Protein AF-A0A7J6PXJ0-F1 (afdb_monomer_lite)

Radius of gyration: 18.97 Å; chains: 1; bounding box: 41×48×50 Å

Organism: Perkinsus olseni (NCBI:txid32597)

Secondary structure (DSSP, 8-state):
----HHHHHHHTT-SPPBPPPSSSS---SS---HHHHHHHHHHHHSS-------TTS-HHHHHHHHHHHHHHTT--BPPPTT---TTTT------SSHHHHHHHHHHHHHTT----B-S----SS---GGGBHHHHHHH-HHHHHHHHHHHTT-GGGHHHHHHHHHHHTT-

Sequence (171 aa):
FRFDESMRDALLRSAPPFEPPTEDLPDLGMPLSDSQRNVINGSWNVPLTLIQGPPGTGKTYTAVAIVKHWVRNKIRPLKQKGLLQKNEGRVLVVADSNAAADNIRGHLEKNGVECYRVGRMVDSHAPDLSETVEHYLRGHPLVKEYKKAVELGQLRRLPGLRVQMDKIAVN

Foldseek 3Di:
DDCDPQNVCLVVQNAAAKDQFPDQQDPLVADDDPVLSCQLNVVRGGSDDDDDDDPPPCPLVSVLSNLSSQLVRQIDGDDDPDDDDLATSDDDDDDPDLVSVVVSVVSNVVSPHQDEDEDDHPDPPDPDPCRHPVNVLVPDPLSVVLVVCVVVVVVVCNVVSVVVVVVVSSD

Structure (mmCIF, N/CA/C/O backbone):
data_AF-A0A7J6PXJ0-F1
#
_entry.id   AF-A0A7J6PXJ0-F1
#
loop_
_atom_site.group_PDB
_atom_site.id
_atom_site.type_symbol
_atom_site.label_atom_id
_atom_site.label_alt_id
_atom_site.label_comp_id
_atom_site.label_asym_id
_atom_site.label_entity_id
_atom_site.label_seq_id
_atom_site.pdbx_PDB_ins_code
_atom_site.Cartn_x
_atom_site.Cartn_y
_atom_site.Cartn_z
_atom_site.occupancy
_atom_site.B_iso_or_equiv
_atom_site.auth_seq_id
_atom_site.auth_comp_id
_atom_site.auth_asym_id
_atom_site.auth_atom_id
_atom_site.pdbx_PDB_model_num
ATOM 1 N N . PHE A 1 1 ? 4.657 -1.685 18.940 1.00 51.94 1 PHE A N 1
ATOM 2 C CA . PHE A 1 1 ? 4.554 -2.735 17.911 1.00 51.94 1 PHE A CA 1
ATOM 3 C C . PHE A 1 1 ? 5.176 -4.003 18.464 1.00 51.94 1 PHE A C 1
ATOM 5 O O . PHE A 1 1 ? 6.288 -3.928 18.969 1.00 51.94 1 PHE A O 1
ATOM 12 N N . ARG A 1 2 ? 4.443 -5.122 18.470 1.00 78.56 2 ARG A N 1
ATOM 13 C CA . ARG A 1 2 ? 4.957 -6.431 18.893 1.00 78.56 2 ARG A CA 1
ATOM 14 C C . ARG A 1 2 ? 5.200 -7.242 17.627 1.00 78.56 2 ARG A C 1
ATOM 16 O O . ARG A 1 2 ? 4.324 -7.268 16.774 1.00 78.56 2 ARG A O 1
ATOM 23 N N . PHE A 1 3 ? 6.378 -7.841 17.507 1.00 83.50 3 PHE A N 1
ATOM 24 C CA . PHE A 1 3 ? 6.660 -8.784 16.433 1.00 83.50 3 PHE A CA 1
ATOM 25 C C . PHE A 1 3 ? 5.797 -10.033 16.652 1.00 83.50 3 PHE A C 1
ATOM 27 O O . PHE A 1 3 ? 5.892 -10.656 17.713 1.00 83.50 3 PHE A O 1
ATOM 34 N N . ASP A 1 4 ? 4.906 -10.331 15.710 1.00 86.75 4 ASP A N 1
ATOM 35 C CA . ASP A 1 4 ? 3.935 -11.421 15.814 1.00 86.75 4 ASP A CA 1
ATOM 36 C C . ASP A 1 4 ? 4.259 -12.582 14.861 1.00 86.75 4 ASP A C 1
ATOM 38 O O . ASP A 1 4 ? 5.235 -12.559 14.107 1.00 86.75 4 ASP A O 1
ATOM 42 N N . GLU A 1 5 ? 3.451 -13.637 14.937 1.00 84.38 5 GLU A N 1
ATOM 43 C CA . GLU A 1 5 ? 3.635 -14.842 14.127 1.00 84.38 5 GLU A CA 1
ATOM 44 C C . GLU A 1 5 ? 3.462 -14.579 12.633 1.00 84.38 5 GLU A C 1
ATOM 46 O O . GLU A 1 5 ? 4.210 -15.132 11.837 1.00 84.38 5 GLU A O 1
ATOM 51 N N . SER A 1 6 ? 2.563 -13.669 12.249 1.00 81.12 6 SER A N 1
ATOM 52 C CA . SER A 1 6 ? 2.359 -13.325 10.839 1.00 81.12 6 SER A CA 1
ATOM 53 C C . SER A 1 6 ? 3.600 -12.641 10.265 1.00 81.12 6 SER A C 1
ATOM 55 O O . SER A 1 6 ? 4.026 -12.949 9.153 1.00 81.12 6 SER A O 1
ATOM 57 N N . MET A 1 7 ? 4.229 -11.748 11.038 1.00 84.44 7 MET A N 1
ATOM 58 C CA . MET A 1 7 ? 5.489 -11.104 10.653 1.00 84.44 7 MET A CA 1
ATOM 59 C C . MET A 1 7 ? 6.644 -12.107 10.569 1.00 84.44 7 MET A C 1
ATOM 61 O O . MET A 1 7 ? 7.438 -12.054 9.628 1.00 84.44 7 MET A O 1
ATOM 65 N N . ARG A 1 8 ? 6.735 -13.037 11.529 1.00 88.75 8 ARG A N 1
ATOM 66 C CA . ARG A 1 8 ? 7.712 -14.135 11.505 1.00 88.75 8 ARG A CA 1
ATOM 67 C C . ARG A 1 8 ? 7.552 -14.979 10.248 1.00 88.75 8 ARG A C 1
ATOM 69 O O . ARG A 1 8 ? 8.531 -15.209 9.546 1.00 88.75 8 ARG A O 1
ATOM 76 N N . ASP A 1 9 ? 6.332 -15.400 9.955 1.00 87.81 9 ASP A N 1
ATOM 77 C CA . ASP A 1 9 ? 6.050 -16.302 8.848 1.00 87.81 9 ASP A CA 1
ATOM 78 C C . ASP A 1 9 ? 6.269 -15.608 7.496 1.00 87.81 9 ASP A C 1
ATOM 80 O O . ASP A 1 9 ? 6.769 -16.219 6.550 1.00 87.81 9 ASP A O 1
ATOM 84 N N . ALA A 1 10 ? 6.001 -14.302 7.413 1.00 86.19 10 ALA A N 1
ATOM 85 C CA . ALA A 1 10 ? 6.362 -13.499 6.249 1.00 86.19 10 ALA A CA 1
ATOM 86 C C . ALA A 1 10 ? 7.886 -13.441 6.033 1.00 86.19 10 ALA A C 1
ATOM 88 O O . ALA A 1 10 ? 8.348 -13.646 4.909 1.00 86.19 10 ALA A O 1
ATOM 89 N N . LEU A 1 11 ? 8.677 -13.222 7.096 1.00 88.38 11 LEU A N 1
ATOM 90 C CA . LEU A 1 11 ? 10.147 -13.229 7.015 1.00 88.38 11 LEU A CA 1
ATOM 91 C C . LEU A 1 11 ? 10.706 -14.605 6.637 1.00 88.38 11 LEU A C 1
ATOM 93 O O . LEU A 1 11 ? 11.638 -14.692 5.839 1.00 88.38 11 LEU A O 1
ATOM 97 N N . LEU A 1 12 ? 10.134 -15.674 7.194 1.00 89.50 12 LEU A N 1
ATOM 98 C CA . LEU A 1 12 ? 10.542 -17.058 6.938 1.00 89.50 12 LEU A CA 1
ATOM 99 C C . LEU A 1 12 ? 9.999 -17.622 5.618 1.00 89.50 12 LEU A C 1
ATOM 101 O O . LEU A 1 12 ? 10.322 -18.755 5.269 1.00 89.50 12 LEU A O 1
ATOM 105 N N . ARG A 1 13 ? 9.198 -16.845 4.873 1.00 83.56 13 ARG A N 1
ATOM 106 C CA . ARG A 1 13 ? 8.489 -17.281 3.656 1.00 83.56 13 ARG A CA 1
ATOM 107 C C . ARG A 1 13 ? 7.583 -18.499 3.884 1.00 83.56 13 ARG A C 1
ATOM 109 O O . ARG A 1 13 ? 7.350 -19.279 2.966 1.00 83.56 13 ARG A O 1
ATOM 116 N N . SER A 1 14 ? 7.074 -18.648 5.103 1.00 85.50 14 SER A N 1
ATOM 117 C CA . SER A 1 14 ? 6.099 -19.668 5.496 1.00 85.50 14 SER A CA 1
ATOM 118 C C . SER A 1 14 ? 4.672 -19.121 5.580 1.00 85.50 14 SER A C 1
ATOM 120 O O . SER A 1 14 ? 3.739 -19.895 5.784 1.00 85.50 14 SER A O 1
ATOM 122 N N . ALA A 1 15 ? 4.487 -17.806 5.421 1.00 81.50 15 ALA A N 1
ATOM 123 C CA . ALA A 1 15 ? 3.163 -17.201 5.360 1.00 81.50 15 ALA A CA 1
ATOM 124 C C . ALA A 1 15 ? 2.378 -17.709 4.134 1.00 81.50 15 ALA A C 1
ATOM 126 O O . ALA A 1 15 ? 2.973 -17.988 3.086 1.00 81.50 15 ALA A O 1
ATOM 127 N N . PRO A 1 16 ? 1.043 -17.833 4.249 1.00 78.94 16 PRO A N 1
ATOM 128 C CA . PRO A 1 16 ? 0.213 -18.287 3.145 1.00 78.94 16 PRO A CA 1
ATOM 129 C C . PRO A 1 16 ? 0.354 -17.345 1.939 1.00 78.94 16 PRO A C 1
ATOM 131 O O . PRO A 1 16 ? 0.519 -16.134 2.124 1.00 78.94 16 PRO A O 1
ATOM 134 N N . PRO A 1 17 ? 0.272 -17.873 0.705 1.00 80.62 17 PRO A N 1
ATOM 135 C CA . PRO A 1 17 ? 0.263 -17.035 -0.487 1.00 80.62 17 PRO A CA 1
ATOM 136 C C . PRO A 1 17 ? -0.973 -16.130 -0.484 1.00 80.62 17 PRO A C 1
ATOM 138 O O . PRO A 1 17 ? -1.944 -16.395 0.224 1.00 80.62 17 PRO A O 1
ATOM 141 N N . PHE A 1 18 ? -0.961 -15.069 -1.283 1.00 84.50 18 PHE A N 1
ATOM 142 C CA . PHE A 1 18 ? -2.151 -14.249 -1.508 1.00 84.50 18 PHE A CA 1
ATOM 143 C C . PHE A 1 18 ? -3.122 -14.952 -2.465 1.00 84.50 18 PHE A C 1
ATOM 145 O O . PHE A 1 18 ? -2.714 -15.810 -3.253 1.00 84.50 18 PHE A O 1
ATOM 152 N N . GLU A 1 19 ? -4.414 -14.613 -2.402 1.00 84.38 19 GLU A N 1
ATOM 153 C CA . GLU A 1 19 ? -5.334 -14.994 -3.480 1.00 84.38 19 GLU A CA 1
ATOM 154 C C . GLU A 1 19 ? -4.798 -14.438 -4.807 1.00 84.38 19 GLU A C 1
ATOM 156 O O . GLU A 1 19 ? -4.286 -13.319 -4.810 1.00 84.38 19 GLU A O 1
ATOM 161 N N . PRO A 1 20 ? -4.872 -15.185 -5.922 1.00 84.62 20 PRO A N 1
ATOM 162 C CA . PRO A 1 20 ? -4.411 -14.675 -7.208 1.00 84.62 20 PRO A CA 1
ATOM 163 C C . PRO A 1 20 ? -5.171 -13.388 -7.568 1.00 84.62 20 PRO A C 1
ATOM 165 O O . PRO A 1 20 ? -6.348 -13.254 -7.207 1.00 84.62 20 PRO A O 1
ATOM 168 N N . PRO A 1 21 ? -4.519 -12.433 -8.251 1.00 84.12 21 PRO A N 1
ATOM 169 C CA . PRO A 1 21 ? -5.182 -11.198 -8.628 1.00 84.12 21 PRO A CA 1
ATOM 170 C C . PRO A 1 21 ? -6.318 -11.510 -9.609 1.00 84.12 21 PRO A C 1
ATOM 172 O O . PRO A 1 21 ? -6.252 -12.459 -10.388 1.00 84.12 21 PRO A O 1
ATOM 175 N N . THR A 1 22 ? -7.375 -10.702 -9.582 1.00 80.81 22 THR A N 1
ATOM 176 C CA . THR A 1 22 ? -8.476 -10.818 -10.552 1.00 80.81 22 THR A CA 1
ATOM 177 C C . THR A 1 22 ? -8.034 -10.504 -11.982 1.00 80.81 22 THR A C 1
ATOM 179 O O . THR A 1 22 ? -8.614 -11.023 -12.930 1.00 80.81 22 THR A O 1
ATOM 182 N N . GLU A 1 23 ? -7.008 -9.666 -12.131 1.00 76.50 23 GLU A N 1
ATOM 183 C CA . GLU A 1 23 ? -6.367 -9.301 -13.391 1.00 76.50 23 GLU A CA 1
ATOM 184 C C . GLU A 1 23 ? -4.841 -9.396 -13.205 1.00 76.50 23 GLU A C 1
ATOM 186 O O . GLU A 1 23 ? -4.300 -8.705 -12.336 1.00 76.50 23 GLU A O 1
ATOM 191 N N . ASP A 1 24 ? -4.153 -10.215 -14.017 1.00 68.56 24 ASP A N 1
ATOM 192 C CA . ASP A 1 24 ? -2.714 -10.523 -13.870 1.00 68.56 24 ASP A CA 1
ATOM 193 C C . ASP A 1 24 ? -1.843 -9.263 -13.787 1.00 68.56 24 ASP A C 1
ATOM 195 O O . ASP A 1 24 ? -1.104 -9.061 -12.827 1.00 68.56 24 ASP A O 1
ATOM 199 N N . LEU A 1 25 ? -1.974 -8.365 -14.765 1.00 72.38 25 LEU A N 1
ATOM 200 C CA . LEU A 1 25 ? -1.418 -7.019 -14.695 1.00 72.38 25 LEU A CA 1
ATOM 201 C C . LEU A 1 25 ? -2.373 -6.068 -15.431 1.00 72.38 25 LEU A C 1
ATOM 203 O O . LEU A 1 25 ? -2.299 -5.964 -16.658 1.00 72.38 25 LEU A O 1
ATOM 207 N N . PRO A 1 26 ? -3.290 -5.390 -14.717 1.00 68.38 26 PRO A N 1
ATOM 208 C CA . PRO A 1 26 ? -4.182 -4.425 -15.334 1.00 68.38 26 PRO A CA 1
ATOM 209 C C . PRO A 1 26 ? -3.381 -3.370 -16.087 1.00 68.38 26 PRO A C 1
ATOM 211 O O . PRO A 1 26 ? -2.289 -2.995 -15.648 1.00 68.38 26 PRO A O 1
ATOM 214 N N . ASP A 1 27 ? -3.959 -2.791 -17.137 1.00 82.94 27 ASP A N 1
ATOM 215 C CA . ASP A 1 27 ? -3.508 -1.465 -17.539 1.00 82.94 27 ASP A CA 1
ATOM 216 C C . ASP A 1 27 ? -3.765 -0.505 -16.367 1.00 82.94 27 ASP A C 1
ATOM 218 O O . ASP A 1 27 ? -4.905 -0.162 -16.026 1.00 82.94 27 ASP A O 1
ATOM 222 N N . LEU A 1 28 ? -2.680 -0.144 -15.682 1.00 88.12 28 LEU A N 1
ATOM 223 C CA . LEU A 1 28 ? -2.697 0.767 -14.548 1.00 88.12 28 LEU A CA 1
ATOM 224 C C . LEU A 1 28 ? -2.786 2.229 -15.007 1.00 88.12 28 LEU A C 1
ATOM 226 O O . LEU A 1 28 ? -2.800 3.112 -14.151 1.00 88.12 28 LEU A O 1
ATOM 230 N N . GLY A 1 29 ? -2.824 2.516 -16.314 1.00 89.44 29 GLY A N 1
ATOM 231 C CA . GLY A 1 29 ? -2.729 3.879 -16.843 1.00 89.44 29 GLY A CA 1
ATOM 232 C C . GLY A 1 29 ? -1.389 4.537 -16.498 1.00 89.44 29 GLY A C 1
ATOM 233 O O . GLY A 1 29 ? -1.298 5.755 -16.376 1.00 89.44 29 GLY A O 1
ATOM 234 N N . MET A 1 30 ? -0.364 3.715 -16.265 1.00 91.50 30 MET A N 1
ATOM 235 C CA . MET A 1 30 ? 0.973 4.112 -15.837 1.00 91.50 30 MET A CA 1
ATOM 236 C C . MET A 1 30 ? 1.990 3.525 -16.826 1.00 91.50 30 MET A C 1
ATOM 238 O O . MET A 1 30 ? 2.039 2.299 -16.963 1.00 91.50 30 MET A O 1
ATOM 242 N N . PRO A 1 31 ? 2.800 4.340 -17.528 1.00 92.00 31 PRO A N 1
ATOM 243 C CA . PRO A 1 31 ? 3.903 3.827 -18.335 1.00 92.00 31 PRO A CA 1
ATOM 244 C C . PRO A 1 31 ? 4.956 3.151 -17.446 1.00 92.00 31 PRO A C 1
ATOM 246 O O . PRO A 1 31 ? 5.691 3.809 -16.713 1.00 92.00 31 PRO A O 1
ATOM 249 N N . LEU A 1 32 ? 5.024 1.822 -17.522 1.00 92.12 32 LEU A N 1
ATOM 250 C CA . LEU A 1 32 ? 5.917 0.990 -16.715 1.00 92.12 32 LEU A CA 1
ATOM 251 C C . LEU A 1 32 ? 6.934 0.268 -17.593 1.00 92.12 32 LEU A C 1
ATOM 253 O O . LEU A 1 32 ? 6.561 -0.344 -18.600 1.00 92.12 32 LEU A O 1
ATOM 257 N N . SER A 1 33 ? 8.198 0.290 -17.166 1.00 93.19 33 SER A N 1
ATOM 258 C CA . SER A 1 33 ? 9.251 -0.545 -17.749 1.00 93.19 33 SER A CA 1
ATOM 259 C C . SER A 1 33 ? 9.076 -2.015 -17.365 1.00 93.19 33 SER A C 1
ATOM 261 O O . SER A 1 33 ? 8.408 -2.337 -16.379 1.00 93.19 33 SER A O 1
ATOM 263 N N . ASP A 1 34 ? 9.734 -2.916 -18.094 1.00 92.81 34 ASP A N 1
ATOM 264 C CA . ASP A 1 34 ? 9.674 -4.359 -17.818 1.00 92.81 34 ASP A CA 1
ATOM 265 C C . ASP A 1 34 ? 10.150 -4.700 -16.402 1.00 92.81 34 ASP A C 1
ATOM 267 O O . ASP A 1 34 ? 9.537 -5.506 -15.705 1.00 92.81 34 ASP A O 1
ATOM 271 N N . SER A 1 35 ? 11.192 -4.014 -15.922 1.00 92.38 35 SER A N 1
ATOM 272 C CA . SER A 1 35 ? 11.683 -4.170 -14.548 1.00 92.38 35 SER A CA 1
ATOM 273 C C . SER A 1 35 ? 10.612 -3.802 -13.514 1.00 92.38 35 SER A C 1
ATOM 275 O O . SER A 1 35 ? 10.396 -4.531 -12.547 1.00 92.38 35 SER A O 1
ATOM 277 N N . GLN A 1 36 ? 9.869 -2.714 -13.739 1.00 93.69 36 GLN A N 1
ATOM 278 C CA . GLN A 1 36 ? 8.790 -2.298 -12.840 1.00 93.69 36 GLN A CA 1
ATOM 279 C C . GLN A 1 36 ? 7.601 -3.264 -12.889 1.00 93.69 36 GLN A C 1
ATOM 281 O O . GLN A 1 36 ? 7.046 -3.588 -11.841 1.00 93.69 36 GLN A O 1
ATOM 286 N N . ARG A 1 37 ? 7.246 -3.776 -14.075 1.00 92.94 37 ARG A N 1
ATOM 287 C CA . ARG A 1 37 ? 6.204 -4.808 -14.235 1.00 92.94 37 ARG A CA 1
ATOM 288 C C . ARG A 1 37 ? 6.567 -6.088 -13.488 1.00 92.94 37 ARG A C 1
ATOM 290 O O . ARG A 1 37 ? 5.734 -6.625 -12.763 1.00 92.94 37 ARG A O 1
ATOM 297 N N . ASN A 1 38 ? 7.823 -6.521 -13.583 1.00 91.75 38 ASN A N 1
ATOM 298 C CA . ASN A 1 38 ? 8.324 -7.682 -12.848 1.00 91.75 38 ASN A CA 1
ATOM 299 C C . ASN A 1 38 ? 8.249 -7.481 -11.332 1.00 91.75 38 ASN A C 1
ATOM 301 O O . ASN A 1 38 ? 7.868 -8.399 -10.613 1.00 91.75 38 ASN A O 1
ATOM 305 N N . VAL A 1 39 ? 8.563 -6.279 -10.843 1.00 92.94 39 VAL A N 1
ATOM 306 C CA . VAL A 1 39 ? 8.433 -5.943 -9.420 1.00 92.94 39 VAL A CA 1
ATOM 307 C C . VAL A 1 39 ? 6.973 -5.986 -8.956 1.00 92.94 39 VAL A C 1
ATOM 309 O O . VAL A 1 39 ? 6.710 -6.506 -7.875 1.00 92.94 39 VAL A O 1
ATOM 312 N N . ILE A 1 40 ? 6.028 -5.481 -9.755 1.00 93.06 40 ILE A N 1
ATOM 313 C CA . ILE A 1 40 ? 4.592 -5.502 -9.424 1.00 93.06 40 ILE A CA 1
ATOM 314 C C . ILE A 1 40 ? 4.068 -6.941 -9.364 1.00 93.06 40 ILE A C 1
ATOM 316 O O . ILE A 1 40 ? 3.433 -7.319 -8.384 1.00 93.06 40 ILE A O 1
ATOM 320 N N . ASN A 1 41 ? 4.397 -7.763 -10.362 1.00 90.31 41 ASN A N 1
ATOM 321 C CA . ASN A 1 41 ? 4.032 -9.181 -10.363 1.00 90.31 41 ASN A CA 1
ATOM 322 C C . ASN A 1 41 ? 4.682 -9.932 -9.195 1.00 90.31 41 ASN A C 1
ATOM 324 O O . ASN A 1 41 ? 4.038 -10.722 -8.508 1.00 90.31 41 ASN A O 1
ATOM 328 N N . GLY A 1 42 ? 5.969 -9.689 -8.947 1.00 90.44 42 GLY A N 1
ATOM 329 C CA . GLY A 1 42 ? 6.697 -10.318 -7.852 1.00 90.44 42 GLY A CA 1
ATOM 330 C C . GLY A 1 42 ? 6.102 -9.970 -6.490 1.00 90.44 42 GLY A C 1
ATOM 331 O O . GLY A 1 42 ? 5.952 -10.858 -5.654 1.00 90.44 42 GLY A O 1
ATOM 332 N N . SER A 1 43 ? 5.703 -8.710 -6.288 1.00 91.75 43 SER A N 1
ATOM 333 C CA . SER A 1 43 ? 5.200 -8.237 -4.998 1.00 91.75 43 SER A CA 1
ATOM 334 C C . SER A 1 43 ? 3.845 -8.813 -4.600 1.00 91.75 43 SER A C 1
ATOM 336 O O . SER A 1 43 ? 3.552 -8.871 -3.410 1.00 91.75 43 SER A O 1
ATOM 338 N N . TRP A 1 44 ? 3.042 -9.276 -5.561 1.00 90.12 44 TRP A N 1
ATOM 339 C CA . TRP A 1 44 ? 1.801 -9.998 -5.275 1.00 90.12 44 TRP A CA 1
ATOM 340 C C . TRP A 1 44 ? 2.048 -11.418 -4.756 1.00 90.12 44 TRP A C 1
ATOM 342 O O . TRP A 1 44 ? 1.277 -11.946 -3.964 1.00 90.12 44 TRP A O 1
ATOM 352 N N . ASN A 1 45 ? 3.115 -12.066 -5.220 1.00 85.38 45 ASN A N 1
ATOM 353 C CA . ASN A 1 45 ? 3.289 -13.507 -5.053 1.00 85.38 45 ASN A CA 1
ATOM 354 C C . ASN A 1 45 ? 4.029 -13.901 -3.773 1.00 85.38 45 ASN A C 1
ATOM 356 O O . ASN A 1 45 ? 4.014 -15.075 -3.400 1.00 85.38 45 ASN A O 1
ATOM 360 N N . VAL A 1 46 ? 4.688 -12.953 -3.102 1.00 86.62 46 VAL A N 1
ATOM 361 C CA . VAL A 1 46 ? 5.451 -13.229 -1.881 1.00 86.62 46 VAL A CA 1
ATOM 362 C C . VAL A 1 46 ? 5.012 -12.338 -0.712 1.00 86.62 46 VAL A C 1
ATOM 364 O O . VAL A 1 46 ? 4.805 -11.141 -0.902 1.00 86.62 46 VAL A O 1
ATOM 367 N N . PRO A 1 47 ? 4.941 -12.878 0.521 1.00 85.62 47 PRO A N 1
ATOM 368 C CA . PRO A 1 47 ? 4.556 -12.126 1.724 1.00 85.62 47 PRO A CA 1
ATOM 369 C C . PRO A 1 47 ? 5.450 -10.923 2.045 1.00 85.62 47 PRO A C 1
ATOM 371 O O . PRO A 1 47 ? 5.017 -9.979 2.701 1.00 85.62 47 PRO A O 1
ATOM 374 N N . LEU A 1 48 ? 6.710 -10.966 1.604 1.00 89.56 48 LEU A N 1
ATOM 375 C CA . LEU A 1 48 ? 7.676 -9.897 1.798 1.00 89.56 48 LEU A CA 1
ATOM 376 C C . LEU A 1 48 ? 8.513 -9.700 0.538 1.00 89.56 48 LEU A C 1
ATOM 378 O O . LEU A 1 48 ? 9.192 -10.617 0.074 1.00 89.56 48 LEU A O 1
ATOM 382 N N . THR A 1 49 ? 8.512 -8.467 0.041 1.00 90.88 49 THR A N 1
ATOM 383 C CA . THR A 1 49 ? 9.317 -8.046 -1.106 1.00 90.88 49 THR A CA 1
ATOM 384 C C . THR A 1 49 ? 10.222 -6.896 -0.699 1.00 90.88 49 THR A C 1
ATOM 386 O O . THR A 1 49 ? 9.748 -5.888 -0.178 1.00 90.88 49 THR A O 1
ATOM 389 N N . LEU A 1 50 ? 11.521 -7.025 -0.972 1.00 92.12 50 LEU A N 1
ATOM 390 C CA . LEU A 1 50 ? 12.472 -5.923 -0.869 1.00 92.12 50 LEU A CA 1
ATOM 391 C C . LEU A 1 50 ? 12.762 -5.388 -2.269 1.00 92.12 50 LEU A C 1
ATOM 393 O O . LEU A 1 50 ? 13.284 -6.107 -3.117 1.00 92.12 50 LEU A O 1
ATOM 397 N N . ILE A 1 51 ? 12.433 -4.120 -2.500 1.00 91.81 51 ILE A N 1
ATOM 398 C CA . ILE A 1 51 ? 12.668 -3.450 -3.779 1.00 91.81 51 ILE A CA 1
ATOM 399 C C . ILE A 1 51 ? 13.823 -2.478 -3.595 1.00 91.81 51 ILE A C 1
ATOM 401 O O . ILE A 1 51 ? 13.735 -1.532 -2.813 1.00 91.81 51 ILE A O 1
ATOM 405 N N . GLN A 1 52 ? 14.898 -2.693 -4.346 1.00 91.31 52 GLN A N 1
ATOM 406 C CA . GLN A 1 52 ? 16.067 -1.827 -4.344 1.00 91.31 52 GLN A CA 1
ATOM 407 C C . GLN A 1 52 ? 16.232 -1.182 -5.718 1.00 91.31 52 GLN A C 1
ATOM 409 O O . GLN A 1 52 ? 16.112 -1.840 -6.746 1.00 91.31 52 GLN A O 1
ATOM 414 N N . GLY A 1 53 ? 16.527 0.116 -5.737 1.00 87.12 53 GLY A N 1
ATOM 415 C CA . GLY A 1 53 ? 16.786 0.847 -6.973 1.00 87.12 53 GLY A CA 1
ATOM 416 C C . GLY A 1 53 ? 17.726 2.031 -6.737 1.00 87.12 53 GLY A C 1
ATOM 417 O O . GLY A 1 53 ? 17.534 2.754 -5.748 1.00 87.12 53 GLY A O 1
ATOM 418 N N . PRO A 1 54 ? 18.709 2.284 -7.622 1.00 87.00 54 PRO A N 1
ATOM 419 C CA . PRO A 1 54 ? 19.538 3.490 -7.592 1.00 87.00 54 PRO A CA 1
ATOM 420 C C . PRO A 1 54 ? 18.717 4.796 -7.539 1.00 87.00 54 PRO A C 1
ATOM 422 O O . PRO A 1 54 ? 17.508 4.794 -7.818 1.00 87.00 54 PRO A O 1
ATOM 425 N N . PRO A 1 55 ? 19.320 5.936 -7.1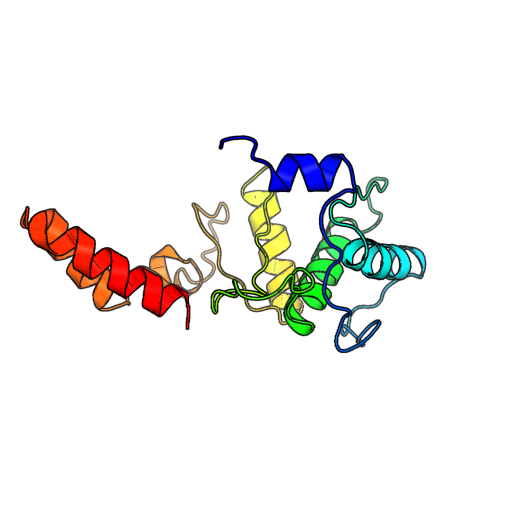65 1.00 87.06 55 PRO A N 1
ATOM 426 C CA . PRO A 1 55 ? 18.667 7.242 -7.271 1.00 87.06 55 PRO A CA 1
ATOM 427 C C . PRO A 1 55 ? 18.094 7.469 -8.682 1.00 87.06 55 PRO A C 1
ATOM 429 O O . PRO A 1 55 ? 18.695 7.059 -9.667 1.00 87.06 55 PRO A O 1
ATOM 432 N N . GLY A 1 56 ? 16.898 8.057 -8.782 1.00 85.50 56 GLY A N 1
ATOM 433 C CA . GLY A 1 56 ? 16.256 8.348 -10.075 1.00 85.50 56 GLY A CA 1
ATOM 434 C C . GLY A 1 56 ? 15.544 7.179 -10.778 1.00 85.50 56 GLY A C 1
ATOM 435 O O . GLY A 1 56 ? 14.815 7.417 -11.730 1.00 85.50 56 GLY A O 1
ATOM 436 N N . THR A 1 57 ? 15.640 5.935 -10.293 1.00 82.81 57 THR A N 1
ATOM 437 C CA . THR A 1 57 ? 15.012 4.749 -10.940 1.00 82.81 57 THR A CA 1
ATOM 438 C C . THR A 1 57 ? 13.506 4.583 -10.693 1.00 82.81 57 THR A C 1
ATOM 440 O O . THR A 1 57 ? 12.946 3.501 -10.853 1.00 82.81 57 THR A O 1
ATOM 443 N N . GLY A 1 58 ? 12.828 5.649 -10.266 1.00 89.44 58 GLY A N 1
ATOM 444 C CA . GLY A 1 58 ? 11.375 5.635 -10.109 1.00 89.44 58 GLY A CA 1
ATOM 445 C C . GLY A 1 58 ? 10.851 4.771 -8.957 1.00 89.44 58 GLY A C 1
ATOM 446 O O . GLY A 1 58 ? 9.723 4.315 -9.039 1.00 89.44 58 GLY A O 1
ATOM 447 N N . LYS A 1 59 ? 11.605 4.560 -7.866 1.00 92.81 59 LYS A N 1
ATOM 448 C CA . LYS A 1 59 ? 11.146 3.770 -6.697 1.00 92.81 59 LYS A CA 1
ATOM 449 C C . LYS A 1 59 ? 9.757 4.177 -6.188 1.00 92.81 59 LYS A C 1
ATOM 451 O O . LYS A 1 59 ? 8.899 3.320 -6.016 1.00 92.81 59 LYS A O 1
ATOM 456 N N . THR A 1 60 ? 9.527 5.477 -5.996 1.00 92.19 60 THR A N 1
ATOM 457 C CA . THR A 1 60 ? 8.220 6.017 -5.583 1.00 92.19 60 THR A CA 1
ATOM 458 C C . THR A 1 60 ? 7.139 5.706 -6.614 1.00 92.19 60 THR A C 1
ATOM 460 O O . THR A 1 60 ? 6.050 5.273 -6.257 1.00 92.19 60 THR A O 1
ATOM 463 N N . TYR A 1 61 ? 7.459 5.860 -7.900 1.00 94.38 61 TYR A N 1
ATOM 464 C CA . TYR A 1 61 ? 6.549 5.554 -9.001 1.00 94.38 61 TYR A CA 1
ATOM 465 C C . TYR A 1 61 ? 6.171 4.064 -9.034 1.00 94.38 61 TYR A C 1
ATOM 467 O O . TYR A 1 61 ? 4.996 3.721 -9.135 1.00 94.38 61 TYR A O 1
ATOM 475 N N . THR A 1 62 ? 7.151 3.177 -8.852 1.00 95.00 62 THR A N 1
ATOM 476 C CA . THR A 1 62 ? 6.941 1.730 -8.741 1.00 95.00 62 THR A CA 1
ATOM 477 C C . THR A 1 62 ? 6.103 1.381 -7.511 1.00 95.00 62 THR A C 1
ATOM 479 O O . THR A 1 62 ? 5.183 0.579 -7.618 1.00 95.00 62 THR A O 1
ATOM 482 N N . ALA A 1 63 ? 6.362 2.002 -6.355 1.00 95.06 63 ALA A N 1
ATOM 483 C CA . ALA A 1 63 ? 5.572 1.786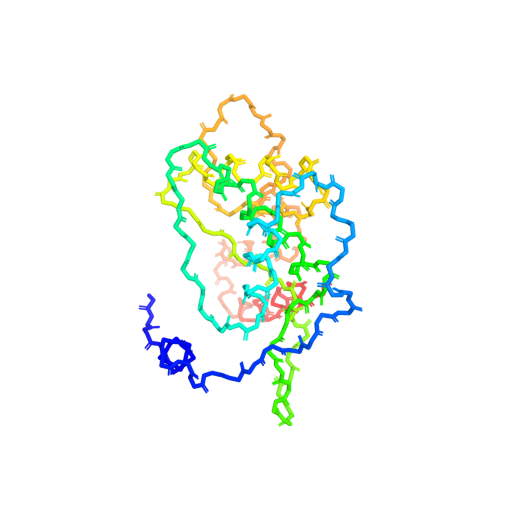 -5.142 1.00 95.06 63 ALA A CA 1
ATOM 484 C C . ALA A 1 63 ? 4.096 2.171 -5.344 1.00 95.06 63 ALA A C 1
ATOM 486 O O . ALA A 1 63 ? 3.205 1.416 -4.967 1.00 95.06 63 ALA A O 1
ATOM 487 N N . VAL A 1 64 ? 3.832 3.300 -6.009 1.00 95.75 64 VAL A N 1
ATOM 488 C CA . VAL A 1 64 ? 2.473 3.741 -6.366 1.00 95.75 64 VAL A CA 1
ATOM 489 C C . VAL A 1 64 ? 1.794 2.740 -7.302 1.00 95.75 64 VAL A C 1
ATOM 491 O O . VAL A 1 64 ? 0.634 2.396 -7.082 1.00 95.75 64 VAL A O 1
ATOM 494 N N . ALA A 1 65 ? 2.514 2.217 -8.298 1.00 95.25 65 ALA A N 1
ATOM 495 C CA . ALA A 1 65 ? 1.987 1.202 -9.208 1.00 95.25 65 ALA A CA 1
ATOM 496 C C . ALA A 1 65 ? 1.629 -0.108 -8.482 1.00 95.25 65 ALA A C 1
ATOM 498 O O . ALA A 1 65 ? 0.567 -0.675 -8.736 1.00 95.25 65 ALA A O 1
ATOM 499 N N . ILE A 1 66 ? 2.466 -0.550 -7.534 1.00 95.25 66 ILE A N 1
ATOM 500 C CA . ILE A 1 66 ? 2.180 -1.710 -6.675 1.00 95.25 66 ILE A CA 1
ATOM 501 C C . ILE A 1 66 ? 0.906 -1.474 -5.867 1.00 95.25 66 ILE A C 1
ATOM 503 O O . ILE A 1 66 ? -0.004 -2.295 -5.916 1.00 95.25 66 ILE A O 1
ATOM 507 N N . VAL A 1 67 ? 0.807 -0.341 -5.163 1.00 95.31 67 VAL A N 1
ATOM 508 C CA . VAL A 1 67 ? -0.370 -0.016 -4.341 1.00 95.31 67 VAL A CA 1
ATOM 509 C C . VAL A 1 67 ? -1.632 0.037 -5.201 1.00 95.31 67 VAL A C 1
ATOM 511 O O . VAL A 1 67 ? -2.651 -0.536 -4.825 1.00 95.31 67 VAL A O 1
ATOM 514 N N . LYS A 1 68 ? -1.566 0.659 -6.383 1.00 94.00 68 LYS A N 1
ATOM 515 C CA . LYS A 1 68 ? -2.693 0.717 -7.320 1.00 94.00 68 LYS A CA 1
ATOM 516 C C . LYS A 1 68 ? -3.132 -0.678 -7.772 1.00 94.00 68 LYS A C 1
ATOM 518 O O . LYS A 1 68 ? -4.327 -0.967 -7.775 1.00 94.00 68 LYS A O 1
ATOM 523 N N . HIS A 1 69 ? -2.181 -1.547 -8.113 1.00 93.44 69 HIS A N 1
ATOM 524 C CA . HIS A 1 69 ? -2.451 -2.938 -8.474 1.00 93.44 69 HIS A CA 1
ATOM 525 C C . HIS A 1 69 ? -3.079 -3.724 -7.308 1.00 93.44 69 HIS A C 1
ATOM 527 O O . HIS A 1 69 ? -4.077 -4.418 -7.502 1.00 93.44 69 HIS A O 1
ATOM 533 N N . TRP A 1 70 ? -2.548 -3.556 -6.093 1.00 92.88 70 TRP A N 1
ATOM 534 C CA . TRP A 1 70 ? -3.043 -4.173 -4.860 1.00 92.88 70 TRP A CA 1
ATOM 535 C C . TRP A 1 70 ? -4.472 -3.768 -4.509 1.00 92.88 70 TRP A C 1
ATOM 537 O O . TRP A 1 70 ? -5.305 -4.630 -4.237 1.00 92.88 70 TRP A O 1
ATOM 547 N N . VAL A 1 71 ? -4.771 -2.470 -4.557 1.00 90.69 71 VAL A N 1
ATOM 548 C CA . VAL A 1 71 ? -6.107 -1.934 -4.268 1.00 90.69 71 VAL A CA 1
ATOM 549 C C . VAL A 1 71 ? -7.116 -2.392 -5.321 1.00 90.69 71 VAL A C 1
ATOM 551 O O . VAL A 1 71 ? -8.185 -2.887 -4.967 1.00 90.69 71 VAL A O 1
ATOM 554 N N . ARG A 1 72 ? -6.773 -2.299 -6.614 1.00 88.75 72 ARG A N 1
ATOM 555 C CA . ARG A 1 72 ? -7.672 -2.689 -7.714 1.00 88.75 72 ARG A CA 1
ATOM 556 C C . ARG A 1 72 ? -8.060 -4.167 -7.654 1.00 88.75 72 ARG A C 1
ATOM 558 O O . ARG A 1 72 ? -9.225 -4.495 -7.851 1.00 88.75 72 ARG A O 1
ATOM 565 N N . ASN A 1 73 ? -7.104 -5.035 -7.330 1.00 87.69 73 ASN A N 1
ATOM 566 C CA . ASN A 1 73 ? -7.327 -6.476 -7.201 1.00 87.69 73 ASN A CA 1
ATOM 567 C C . ASN A 1 73 ? -7.750 -6.911 -5.786 1.00 87.69 73 ASN A C 1
ATOM 569 O O . ASN A 1 73 ? -7.911 -8.104 -5.544 1.00 87.69 73 ASN A O 1
ATOM 573 N N . LYS A 1 74 ? -7.941 -5.967 -4.851 1.00 86.56 74 LYS A N 1
ATOM 574 C CA . LYS A 1 74 ? -8.345 -6.223 -3.459 1.00 86.56 74 LYS A CA 1
ATOM 575 C C . LYS A 1 74 ? -7.463 -7.275 -2.779 1.00 86.56 74 LYS A C 1
ATOM 577 O O . LYS A 1 74 ? -7.964 -8.302 -2.318 1.00 86.56 74 LYS A O 1
ATOM 582 N N . ILE A 1 75 ? -6.155 -7.003 -2.732 1.00 86.00 75 ILE A N 1
ATOM 583 C CA . ILE A 1 75 ? -5.149 -7.920 -2.178 1.00 86.00 75 ILE A CA 1
ATOM 584 C C . ILE A 1 75 ? -5.581 -8.500 -0.827 1.00 86.00 75 ILE A C 1
ATOM 586 O O . ILE A 1 75 ? -5.973 -7.777 0.094 1.00 86.00 75 ILE A O 1
ATOM 590 N N . ARG A 1 76 ? -5.511 -9.827 -0.714 1.00 83.00 76 ARG A N 1
ATOM 591 C CA . ARG A 1 76 ? -5.869 -10.555 0.503 1.00 83.00 76 ARG A CA 1
ATOM 592 C C . ARG A 1 76 ? -5.164 -11.908 0.576 1.00 83.00 76 ARG A C 1
ATOM 594 O O . ARG A 1 76 ? -4.944 -12.520 -0.473 1.00 83.00 76 ARG A O 1
ATOM 601 N N . PRO A 1 77 ? -4.774 -12.373 1.774 1.00 79.19 77 PRO A N 1
ATOM 602 C CA . PRO A 1 77 ? -4.198 -13.702 1.946 1.00 79.19 77 PRO A CA 1
ATOM 603 C C . PRO A 1 77 ? -5.144 -14.793 1.427 1.00 79.19 77 PRO A C 1
ATOM 605 O O . PRO A 1 77 ? -6.362 -14.691 1.574 1.00 79.19 77 PRO A O 1
ATOM 608 N N . LEU A 1 78 ? -4.589 -15.852 0.838 1.00 75.75 78 LEU A N 1
ATOM 609 C CA . LEU A 1 78 ? -5.354 -17.013 0.398 1.00 75.75 78 LEU A CA 1
ATOM 610 C C . LEU A 1 78 ? -6.054 -17.640 1.604 1.00 75.75 78 LEU A C 1
ATOM 612 O O . LEU A 1 78 ? -5.425 -17.954 2.618 1.00 75.75 78 LEU A O 1
ATOM 616 N N . LYS A 1 79 ? -7.368 -17.844 1.484 1.00 68.00 79 LYS A N 1
ATOM 617 C CA . LYS A 1 79 ? -8.197 -18.420 2.548 1.00 68.00 79 LYS A CA 1
ATOM 618 C C . LYS A 1 79 ? -7.633 -19.754 3.042 1.00 68.00 79 LYS A C 1
ATOM 620 O O . LYS A 1 79 ? -7.726 -20.765 2.349 1.00 68.00 79 LYS A O 1
ATOM 625 N N . GLN A 1 80 ? -7.228 -19.803 4.308 1.00 54.78 80 GLN A N 1
ATOM 626 C CA . GLN A 1 80 ? -7.408 -21.012 5.107 1.00 54.78 80 GLN A CA 1
ATOM 627 C C . GLN A 1 80 ? -8.778 -20.918 5.793 1.00 54.78 80 GLN A C 1
ATOM 629 O O . GLN A 1 80 ? -9.103 -19.929 6.444 1.00 54.78 80 GLN A O 1
ATOM 634 N N . LYS A 1 81 ? -9.627 -21.917 5.527 1.00 43.06 81 LYS A N 1
ATOM 635 C CA . LYS A 1 81 ? -11.026 -22.084 5.972 1.00 43.06 81 LYS A CA 1
ATOM 636 C C . LYS A 1 81 ? -11.404 -21.292 7.250 1.00 43.06 81 LYS A C 1
ATOM 638 O O . LYS A 1 81 ? -11.000 -21.660 8.345 1.00 43.06 81 LYS A O 1
ATOM 643 N N . GLY A 1 82 ? -12.296 -20.299 7.114 1.00 51.91 82 GLY A N 1
ATOM 644 C CA . GLY A 1 82 ? -13.256 -19.932 8.174 1.00 51.91 82 GLY A CA 1
ATOM 645 C C . GLY A 1 82 ? -13.111 -18.595 8.918 1.00 51.91 82 GLY A C 1
ATOM 646 O O . GLY A 1 82 ? -13.949 -18.336 9.775 1.00 51.91 82 GLY A O 1
ATOM 647 N N . LEU A 1 83 ? -12.129 -17.734 8.619 1.00 52.47 83 LEU A N 1
ATOM 648 C CA . LEU A 1 83 ? -11.814 -16.568 9.475 1.00 52.47 83 LEU A CA 1
ATOM 649 C C . LEU A 1 83 ? -11.873 -15.185 8.799 1.00 52.47 83 LEU A C 1
ATOM 651 O O . LEU A 1 83 ? -11.229 -14.252 9.273 1.00 52.47 83 LEU A O 1
ATOM 655 N N . LEU A 1 84 ? -12.626 -14.998 7.711 1.00 54.97 84 LEU A N 1
ATOM 656 C CA . LEU A 1 84 ? -12.617 -13.684 7.058 1.00 54.97 84 LEU A CA 1
ATOM 657 C C . LEU A 1 84 ? -13.440 -12.630 7.805 1.00 54.97 84 LEU A C 1
ATOM 659 O O . LEU A 1 84 ? -14.664 -12.726 7.919 1.00 54.97 84 LEU A O 1
ATOM 663 N N . GLN A 1 85 ? -12.746 -11.576 8.241 1.00 52.47 85 GLN A N 1
ATOM 664 C CA . GLN A 1 85 ? -13.345 -10.279 8.534 1.00 52.47 85 GLN A CA 1
ATOM 665 C C . GLN A 1 85 ? -13.567 -9.503 7.230 1.00 52.47 85 GLN A C 1
ATOM 667 O O . GLN A 1 85 ? -12.806 -9.624 6.277 1.00 52.47 85 GLN A O 1
ATOM 672 N N . LYS A 1 86 ? -14.594 -8.651 7.201 1.00 53.44 86 LYS A N 1
ATOM 673 C CA . LYS A 1 86 ? -15.037 -7.864 6.034 1.00 53.44 86 LYS A CA 1
ATOM 674 C C . LYS A 1 86 ? -14.045 -6.786 5.535 1.00 53.44 86 LYS A C 1
ATOM 676 O O . LYS A 1 86 ? -14.394 -6.037 4.637 1.00 53.44 86 LYS A O 1
ATOM 681 N N . ASN A 1 87 ? -12.831 -6.713 6.086 1.00 54.12 87 ASN A N 1
ATOM 682 C CA . ASN A 1 87 ? -11.918 -5.569 5.956 1.00 54.12 87 ASN A CA 1
ATOM 683 C C . ASN A 1 87 ? -10.678 -5.796 5.070 1.00 54.12 87 ASN A C 1
ATOM 685 O O . ASN A 1 87 ? -9.704 -5.046 5.149 1.00 54.12 87 ASN A O 1
ATOM 689 N N . GLU A 1 88 ? -10.691 -6.839 4.246 1.00 64.44 88 GLU A N 1
ATOM 690 C CA . GLU A 1 88 ? -9.572 -7.189 3.367 1.00 64.44 88 GLU A CA 1
ATOM 691 C C . GLU A 1 88 ? -9.510 -6.305 2.109 1.00 64.44 88 GLU A C 1
ATOM 693 O O . GLU A 1 88 ? -10.528 -5.789 1.647 1.00 64.44 88 GLU A O 1
ATOM 698 N N . GLY A 1 89 ? -8.313 -6.128 1.540 1.00 68.94 89 GLY A N 1
ATOM 699 C CA . GLY A 1 89 ? -8.096 -5.308 0.339 1.00 68.94 89 GLY A CA 1
ATOM 700 C C . GLY A 1 89 ? -7.688 -3.854 0.592 1.00 68.94 89 GLY A C 1
ATOM 701 O O . GLY A 1 89 ? -7.550 -3.095 -0.366 1.00 68.94 89 GLY A O 1
ATOM 702 N N . ARG A 1 90 ? -7.472 -3.449 1.852 1.00 82.62 90 ARG A N 1
ATOM 703 C CA . ARG A 1 90 ? -6.924 -2.126 2.199 1.00 82.62 90 ARG A CA 1
ATOM 704 C C . ARG A 1 90 ? -5.406 -2.187 2.339 1.00 82.62 90 ARG A C 1
ATOM 706 O O . ARG A 1 90 ? -4.869 -3.133 2.908 1.00 82.62 90 ARG A O 1
ATOM 713 N N . VAL A 1 91 ? -4.724 -1.149 1.863 1.00 90.69 91 VAL A N 1
ATOM 714 C CA . VAL A 1 91 ? -3.258 -1.066 1.871 1.00 90.69 91 VAL A CA 1
ATOM 715 C C . VAL A 1 91 ? -2.806 0.038 2.823 1.00 90.69 91 VAL A C 1
ATOM 717 O O . VAL A 1 91 ? -3.214 1.189 2.682 1.00 90.69 91 VAL A O 1
ATOM 720 N N . LEU A 1 92 ? -1.942 -0.304 3.782 1.00 91.44 92 LEU A N 1
ATOM 721 C CA . LEU A 1 92 ? -1.248 0.674 4.618 1.00 91.44 92 LEU A CA 1
ATOM 722 C C . LEU A 1 92 ? 0.080 1.049 3.957 1.00 91.44 92 LEU A C 1
ATOM 724 O O . LEU A 1 92 ? 0.966 0.210 3.814 1.00 91.44 92 LEU A O 1
ATOM 728 N N . VAL A 1 93 ? 0.224 2.323 3.600 1.00 93.81 93 VAL A N 1
ATOM 729 C CA . VAL A 1 93 ? 1.469 2.876 3.060 1.00 93.81 93 VAL A CA 1
ATOM 730 C C . VAL A 1 93 ? 2.156 3.699 4.144 1.00 93.81 93 VAL A C 1
ATOM 732 O O . VAL A 1 93 ? 1.539 4.571 4.754 1.00 93.81 93 VAL A O 1
ATOM 735 N N . VAL A 1 94 ? 3.434 3.417 4.391 1.00 93.62 94 VAL A N 1
ATOM 736 C CA . VAL A 1 94 ? 4.252 4.097 5.406 1.00 93.62 94 VAL A CA 1
ATOM 737 C C . VAL A 1 94 ? 5.517 4.672 4.780 1.00 93.62 94 VAL A C 1
ATOM 739 O O . VAL A 1 94 ? 6.036 4.129 3.805 1.00 93.62 94 VAL A O 1
ATOM 742 N N . ALA A 1 95 ? 6.017 5.765 5.353 1.00 91.88 95 ALA A N 1
ATOM 743 C CA . ALA A 1 95 ? 7.265 6.407 4.958 1.00 91.88 95 ALA A CA 1
ATOM 744 C C . ALA A 1 95 ? 8.044 6.880 6.196 1.00 91.88 95 ALA A C 1
ATOM 746 O O . ALA A 1 95 ? 7.483 6.988 7.287 1.00 91.88 95 ALA A O 1
ATOM 747 N N . ASP A 1 96 ? 9.333 7.158 6.016 1.00 90.38 96 ASP A N 1
ATOM 748 C CA . ASP A 1 96 ? 10.271 7.579 7.067 1.00 90.38 96 ASP A CA 1
ATOM 749 C C . ASP A 1 96 ? 10.102 9.044 7.508 1.00 90.38 96 ASP A C 1
ATOM 751 O O . ASP A 1 96 ? 10.532 9.431 8.594 1.00 90.38 96 ASP A O 1
ATOM 755 N N . SER A 1 97 ? 9.457 9.860 6.678 1.00 89.06 97 SER A N 1
ATOM 756 C CA . SER A 1 97 ? 9.229 11.280 6.910 1.00 89.06 97 SER A CA 1
ATOM 757 C C . SER A 1 97 ? 7.852 11.703 6.412 1.00 89.06 97 SER A C 1
ATOM 759 O O . SER A 1 97 ? 7.282 11.119 5.487 1.00 89.06 97 SER A O 1
ATOM 761 N N . ASN A 1 98 ? 7.314 12.771 7.004 1.00 86.81 98 ASN A N 1
ATOM 762 C CA . ASN A 1 98 ? 6.034 13.321 6.567 1.00 86.81 98 ASN A CA 1
ATOM 763 C C . ASN A 1 98 ? 6.089 13.819 5.115 1.00 86.81 98 ASN A C 1
ATOM 765 O O . ASN A 1 98 ? 5.156 13.560 4.369 1.00 86.81 98 ASN A O 1
ATOM 769 N N . ALA A 1 99 ? 7.192 14.451 4.697 1.00 86.94 99 ALA A N 1
ATOM 770 C CA . ALA A 1 99 ? 7.366 14.911 3.319 1.00 86.94 99 ALA A CA 1
ATOM 771 C C . ALA A 1 99 ? 7.353 13.744 2.314 1.00 86.94 99 ALA A C 1
ATOM 773 O O . ALA A 1 99 ? 6.741 13.846 1.253 1.00 86.94 99 ALA A O 1
ATOM 774 N N . ALA A 1 100 ? 7.976 12.607 2.652 1.00 89.62 100 ALA A N 1
ATOM 775 C CA . ALA A 1 100 ? 7.919 11.410 1.816 1.00 89.62 100 ALA A CA 1
ATOM 776 C C . ALA A 1 100 ? 6.499 10.820 1.751 1.00 89.62 100 ALA A C 1
ATOM 778 O O . ALA A 1 100 ? 6.045 10.441 0.670 1.00 89.62 100 ALA A O 1
ATOM 779 N N . ALA A 1 101 ? 5.782 10.781 2.878 1.00 89.88 101 ALA A N 1
ATOM 780 C CA . ALA A 1 101 ? 4.391 10.329 2.918 1.00 89.88 101 ALA A CA 1
ATOM 781 C C . ALA A 1 101 ? 3.469 11.223 2.070 1.00 89.88 101 ALA A C 1
ATOM 783 O O . ALA A 1 101 ? 2.652 10.711 1.307 1.00 89.88 101 ALA A O 1
ATOM 784 N N . ASP A 1 102 ? 3.632 12.544 2.166 1.00 88.19 102 ASP A N 1
ATOM 785 C CA . ASP A 1 102 ? 2.832 13.523 1.426 1.00 88.19 102 ASP A CA 1
ATOM 786 C C . ASP A 1 102 ? 3.138 13.451 -0.088 1.00 88.19 102 ASP A C 1
ATOM 788 O O . ASP A 1 102 ? 2.225 13.498 -0.913 1.00 88.19 102 ASP A O 1
ATOM 792 N N . ASN A 1 103 ? 4.398 13.202 -0.468 1.00 90.50 103 ASN A N 1
ATOM 793 C CA . ASN A 1 103 ? 4.791 12.941 -1.857 1.00 90.50 103 ASN A CA 1
ATOM 794 C C . ASN A 1 103 ? 4.116 11.671 -2.420 1.00 90.50 103 ASN A C 1
ATOM 796 O O . ASN A 1 103 ? 3.489 11.707 -3.482 1.00 90.50 103 ASN A O 1
ATOM 800 N N . ILE A 1 104 ? 4.181 10.550 -1.690 1.00 93.69 104 ILE A N 1
ATOM 801 C CA . ILE A 1 104 ? 3.529 9.298 -2.107 1.00 93.69 104 ILE A CA 1
ATOM 802 C C . ILE A 1 104 ? 2.014 9.491 -2.246 1.00 93.69 104 ILE A C 1
ATOM 804 O O . ILE A 1 104 ? 1.443 9.066 -3.250 1.00 93.69 104 ILE A O 1
ATOM 808 N N . ARG A 1 105 ? 1.378 10.169 -1.282 1.00 91.62 105 ARG A N 1
ATOM 809 C CA . ARG A 1 105 ? -0.049 10.519 -1.324 1.00 91.62 105 ARG A CA 1
ATOM 810 C C . ARG A 1 105 ? -0.401 11.271 -2.609 1.00 91.62 105 ARG A C 1
ATOM 812 O O . ARG A 1 105 ? -1.270 10.823 -3.350 1.00 91.62 105 ARG A O 1
ATOM 819 N N . GLY A 1 106 ? 0.316 12.355 -2.914 1.00 91.44 106 GLY A N 1
ATOM 820 C CA . GLY A 1 106 ? 0.058 13.142 -4.120 1.00 91.44 106 GLY A CA 1
ATOM 821 C C . GLY A 1 106 ? 0.209 12.322 -5.407 1.00 91.44 106 GLY A C 1
ATOM 822 O O . GLY A 1 106 ? -0.520 12.539 -6.374 1.00 91.44 106 GLY A O 1
ATOM 823 N N . HIS A 1 107 ? 1.117 11.341 -5.438 1.00 94.25 107 HIS A N 1
ATOM 824 C CA . HIS A 1 107 ? 1.201 10.409 -6.561 1.00 94.25 107 HIS A CA 1
ATOM 825 C C . HIS A 1 107 ? 0.047 9.400 -6.607 1.00 94.25 107 HIS A C 1
ATOM 827 O O . HIS A 1 107 ? -0.409 9.091 -7.706 1.00 94.25 107 HIS A O 1
ATOM 833 N N . LEU A 1 108 ? -0.431 8.888 -5.472 1.00 94.31 108 LEU A N 1
ATOM 834 C CA . LEU A 1 108 ? -1.591 7.990 -5.423 1.00 94.31 108 LEU A CA 1
ATOM 835 C C . LEU A 1 108 ? -2.849 8.685 -5.962 1.00 94.31 108 LEU A C 1
ATOM 837 O O . LEU A 1 108 ? -3.500 8.151 -6.860 1.00 94.31 108 LEU A O 1
ATOM 841 N N . GLU A 1 109 ? -3.117 9.910 -5.507 1.00 91.44 109 GLU A N 1
ATOM 842 C CA . GLU A 1 109 ? -4.265 10.723 -5.937 1.00 91.44 109 GLU A CA 1
ATOM 843 C C . GLU A 1 109 ? -4.211 11.042 -7.431 1.00 91.44 109 GLU A C 1
ATOM 845 O O . GLU A 1 109 ? -5.169 10.786 -8.161 1.00 91.44 109 GLU A O 1
ATOM 850 N N . LYS A 1 110 ? -3.052 11.495 -7.930 1.00 92.50 110 LYS A N 1
ATOM 851 C CA . LYS A 1 110 ? -2.836 11.733 -9.370 1.00 92.50 110 LYS A CA 1
ATOM 852 C C . LYS A 1 110 ? -3.063 10.487 -10.226 1.00 92.50 110 LYS A C 1
ATOM 854 O O . LYS A 1 110 ? -3.355 10.611 -11.410 1.00 92.50 110 LYS A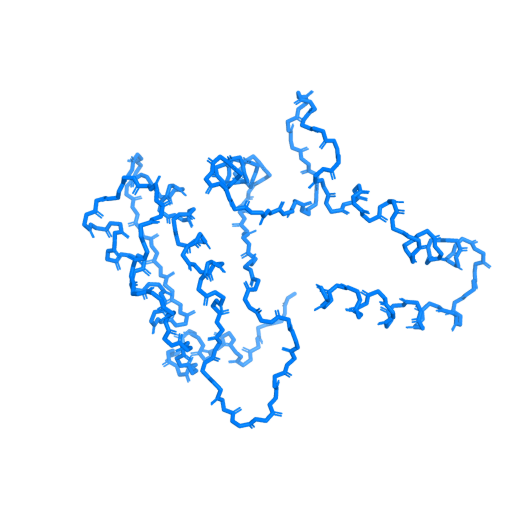 O 1
ATOM 859 N N . ASN A 1 111 ? -2.911 9.297 -9.648 1.00 92.38 111 ASN A N 1
ATOM 860 C CA . ASN A 1 111 ? -3.138 8.024 -10.324 1.00 92.38 111 ASN A CA 1
ATOM 861 C C . ASN A 1 111 ? -4.510 7.407 -9.997 1.00 92.38 111 ASN A C 1
ATOM 863 O O . ASN A 1 111 ? -4.730 6.240 -10.328 1.00 92.38 111 ASN A O 1
ATOM 867 N N . GLY A 1 112 ? -5.435 8.166 -9.400 1.00 90.81 112 GLY A N 1
ATOM 868 C CA . GLY A 1 112 ? -6.815 7.742 -9.154 1.00 90.81 112 GLY A CA 1
ATOM 869 C C . GLY A 1 112 ? -6.963 6.686 -8.060 1.00 90.81 112 GLY A C 1
ATOM 870 O O . GLY A 1 112 ? -7.908 5.902 -8.100 1.00 90.81 112 GLY A O 1
ATOM 871 N N . VAL A 1 113 ? -6.021 6.616 -7.116 1.00 90.94 113 VAL A N 1
ATOM 872 C CA . VAL A 1 113 ? -6.132 5.745 -5.941 1.00 90.94 113 VAL A CA 1
ATOM 873 C C . VAL A 1 113 ? -6.707 6.556 -4.787 1.00 90.94 113 VAL A C 1
ATOM 875 O O . VAL A 1 113 ? -6.066 7.490 -4.309 1.00 90.94 113 VAL A O 1
ATOM 878 N N . GLU A 1 114 ? -7.900 6.182 -4.325 1.00 88.62 114 GLU A N 1
ATOM 879 C CA . GLU A 1 114 ? -8.486 6.743 -3.107 1.00 88.62 114 GLU A CA 1
ATOM 880 C C . GLU A 1 114 ? -7.585 6.422 -1.906 1.00 88.62 114 GLU A C 1
ATOM 882 O O . GLU A 1 114 ? -7.264 5.259 -1.643 1.00 88.62 114 GLU A O 1
ATOM 887 N N . CYS A 1 115 ? -7.143 7.450 -1.182 1.00 87.31 115 CYS A N 1
ATOM 888 C CA . CYS A 1 115 ? -6.262 7.281 -0.035 1.00 87.31 115 CYS A CA 1
ATOM 889 C C . CYS A 1 115 ? -6.527 8.342 1.034 1.00 87.31 115 CYS A C 1
ATOM 891 O O . CYS A 1 115 ? -6.993 9.438 0.741 1.00 87.31 115 CYS A O 1
ATOM 893 N N . TYR A 1 116 ? -6.210 8.008 2.286 1.00 85.75 116 TYR A N 1
ATOM 894 C CA . TYR A 1 116 ? -6.414 8.896 3.425 1.00 85.75 116 TYR A CA 1
ATOM 895 C C . TYR A 1 116 ? -5.119 9.054 4.218 1.00 85.75 116 TYR A C 1
ATOM 897 O O . TYR A 1 116 ? -4.449 8.072 4.550 1.00 85.75 116 TYR A O 1
ATOM 905 N N . ARG A 1 117 ? -4.777 10.297 4.573 1.00 83.56 117 ARG A N 1
ATOM 906 C CA . ARG A 1 117 ? -3.574 10.610 5.356 1.00 83.56 117 ARG A CA 1
ATOM 907 C C . ARG A 1 117 ? -3.876 10.618 6.855 1.00 83.56 117 ARG A C 1
ATOM 909 O O . ARG A 1 117 ? -4.743 11.354 7.327 1.00 83.56 117 ARG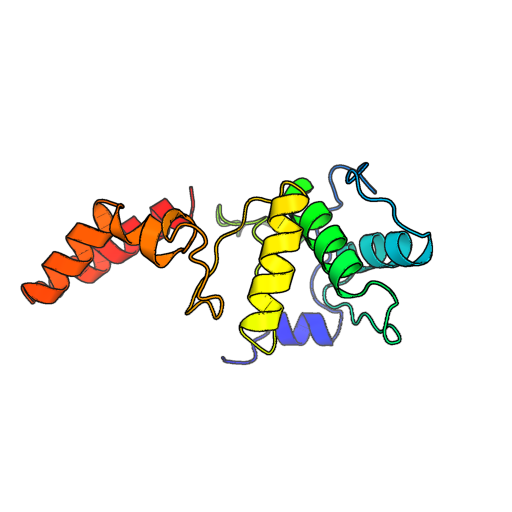 A O 1
ATOM 916 N N . VAL A 1 118 ? -3.109 9.832 7.611 1.00 82.00 118 VAL A N 1
ATOM 917 C CA . VAL A 1 118 ? -3.127 9.811 9.084 1.00 82.00 118 VAL A CA 1
ATOM 918 C C . VAL A 1 118 ? -1.907 10.557 9.618 1.00 82.00 118 VAL A C 1
ATOM 920 O O . VAL A 1 118 ? -0.791 10.133 9.340 1.00 82.00 118 VAL A O 1
ATOM 923 N N . GLY A 1 119 ? -2.095 11.623 10.402 1.00 72.06 119 GLY A N 1
ATOM 924 C CA . GLY A 1 119 ? -1.016 12.407 11.025 1.00 72.06 119 GLY A CA 1
ATOM 925 C C . GLY A 1 119 ? -0.864 13.824 10.457 1.00 72.06 119 GLY A C 1
ATOM 926 O O . GLY A 1 119 ? -1.634 14.245 9.597 1.00 72.06 119 GLY A O 1
ATOM 927 N N . ARG A 1 120 ? 0.128 14.576 10.959 1.00 67.12 120 ARG A N 1
ATOM 928 C CA . ARG A 1 120 ? 0.378 15.967 10.540 1.00 67.12 120 ARG A CA 1
ATOM 929 C C . ARG A 1 120 ? 0.998 16.014 9.139 1.00 67.12 120 ARG A C 1
ATOM 931 O O . ARG A 1 120 ? 2.020 15.372 8.905 1.00 67.12 120 ARG A O 1
ATOM 938 N N . MET A 1 121 ? 0.395 16.797 8.249 1.00 63.91 121 MET A N 1
ATOM 939 C CA . MET A 1 121 ? 0.959 17.143 6.940 1.00 63.91 121 MET A CA 1
ATOM 940 C C . MET A 1 121 ? 2.031 18.228 7.100 1.00 63.91 121 MET A C 1
ATOM 942 O O . MET A 1 121 ? 1.937 19.049 8.017 1.00 63.91 121 MET A O 1
ATOM 946 N N . VAL A 1 122 ? 3.062 18.208 6.250 1.00 59.66 122 VAL A N 1
ATOM 947 C CA . VAL A 1 122 ? 4.156 19.202 6.295 1.00 59.66 122 VAL A CA 1
ATOM 948 C C . VAL A 1 122 ? 3.885 20.408 5.398 1.00 59.66 122 VAL A C 1
ATOM 950 O O . VAL A 1 122 ? 4.370 21.495 5.709 1.00 59.66 122 VAL A O 1
ATOM 953 N N . ASP A 1 123 ? 3.089 20.258 4.336 1.00 56.03 123 ASP A N 1
ATOM 954 C CA . ASP A 1 123 ? 2.851 21.357 3.399 1.00 56.03 123 ASP A CA 1
ATOM 955 C C . ASP A 1 123 ? 1.867 22.413 3.928 1.00 56.03 123 ASP A C 1
ATOM 957 O O . ASP A 1 123 ? 0.719 22.138 4.278 1.00 56.03 123 ASP A O 1
ATOM 961 N N . SER A 1 124 ? 2.351 23.657 3.943 1.00 47.31 124 SER A N 1
ATOM 962 C CA . SER A 1 124 ? 1.668 24.887 4.362 1.00 47.31 124 SER A CA 1
ATOM 963 C C . SER A 1 124 ? 0.878 25.571 3.238 1.00 47.31 124 SER A C 1
ATOM 965 O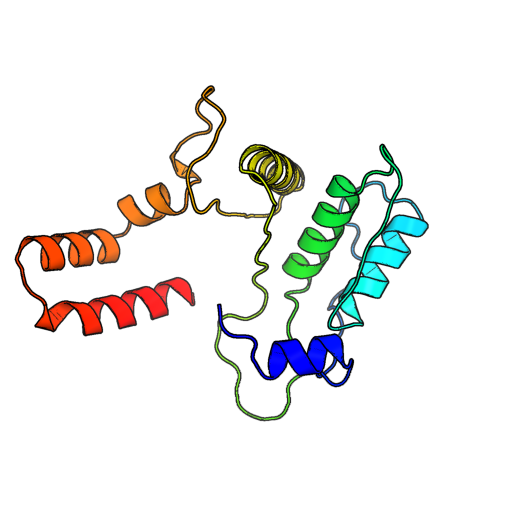 O . SER A 1 124 ? 0.266 26.613 3.463 1.00 47.31 124 SER A O 1
ATOM 967 N N . HIS A 1 125 ? 0.843 24.988 2.037 1.00 47.75 125 HIS A N 1
ATOM 968 C CA . HIS A 1 125 ? -0.062 25.387 0.954 1.00 47.75 125 HIS A CA 1
ATOM 969 C C . HIS A 1 125 ? -1.292 24.489 1.012 1.00 47.75 125 HIS A C 1
ATOM 971 O O . HIS A 1 125 ? -1.420 23.576 0.207 1.00 47.75 125 HIS A O 1
ATOM 977 N N . ALA A 1 126 ? -2.111 24.713 2.046 1.00 45.44 126 ALA A N 1
ATOM 978 C CA . ALA A 1 126 ? -3.257 23.908 2.466 1.00 45.44 126 ALA A CA 1
ATOM 979 C C . ALA A 1 126 ? -3.873 23.048 1.338 1.00 45.44 126 ALA A C 1
ATOM 981 O O . ALA A 1 126 ? -4.756 23.535 0.626 1.00 45.44 126 ALA A O 1
ATOM 982 N N . PRO A 1 127 ? -3.468 21.768 1.184 1.00 48.69 127 PRO A N 1
ATOM 983 C CA . PRO A 1 127 ? -4.378 20.816 0.580 1.00 48.69 127 PRO A CA 1
ATOM 984 C C . PRO A 1 127 ? -5.586 20.779 1.511 1.00 48.69 127 PRO A C 1
ATOM 986 O O . PRO A 1 127 ? -5.422 20.810 2.737 1.00 48.69 127 PRO A O 1
ATOM 989 N N . ASP A 1 128 ? -6.780 20.835 0.932 1.00 53.81 128 ASP A N 1
ATOM 990 C CA . ASP A 1 128 ? -8.032 20.893 1.671 1.00 53.81 128 ASP A CA 1
ATOM 991 C C . ASP A 1 128 ? -7.977 19.902 2.844 1.00 53.81 128 ASP A C 1
ATOM 993 O O . ASP A 1 128 ? -7.741 18.703 2.669 1.00 53.81 128 ASP A O 1
ATOM 997 N N . LEU A 1 129 ? -8.115 20.420 4.072 1.00 55.09 129 LEU A N 1
ATOM 998 C CA . LEU A 1 129 ? -8.057 19.599 5.282 1.00 55.09 129 LEU A CA 1
ATOM 999 C C . LEU A 1 129 ? -9.049 18.434 5.187 1.00 55.09 129 LEU A C 1
ATOM 1001 O O . LEU A 1 129 ? -8.836 17.450 5.896 1.00 55.09 129 LEU A O 1
ATOM 1005 N N . SER A 1 130 ? -10.075 18.551 4.325 1.00 55.03 130 SER A N 1
ATOM 1006 C CA . SER A 1 130 ? -11.093 17.552 3.986 1.00 55.03 130 SER A CA 1
ATOM 1007 C C . SER A 1 130 ? -10.586 16.130 3.777 1.00 55.03 130 SER A C 1
ATOM 1009 O O . SER A 1 130 ? -11.273 15.185 4.162 1.00 55.03 130 SER A O 1
ATOM 1011 N N . GLU A 1 131 ? -9.358 15.970 3.291 1.00 56.94 131 GLU A N 1
ATOM 1012 C CA . GLU A 1 131 ? -8.802 14.670 2.896 1.00 56.94 131 GLU A CA 1
ATOM 1013 C C . GLU A 1 131 ? -7.921 14.016 3.982 1.00 56.94 131 GLU A C 1
ATOM 1015 O O . GLU A 1 131 ? -7.401 12.906 3.823 1.00 56.94 131 GLU A O 1
ATOM 1020 N N . THR A 1 132 ? -7.758 14.667 5.140 1.00 67.00 132 THR A N 1
ATOM 1021 C CA . THR A 1 132 ? -7.172 14.013 6.322 1.00 67.00 132 THR A CA 1
ATOM 1022 C C . THR A 1 132 ? -8.190 13.081 6.975 1.00 67.00 132 THR A C 1
ATOM 1024 O O . THR A 1 132 ? -9.372 13.414 7.097 1.00 67.00 132 THR A O 1
ATOM 1027 N N . VAL A 1 133 ? -7.720 11.954 7.525 1.00 69.31 133 VAL A N 1
ATOM 1028 C CA . VAL A 1 133 ? -8.575 11.096 8.366 1.00 69.31 133 VAL A CA 1
ATOM 1029 C C . VAL A 1 133 ? -9.185 11.911 9.507 1.00 69.31 133 VAL A C 1
ATOM 1031 O O . VAL A 1 133 ? -10.359 11.753 9.825 1.00 69.31 133 VAL A O 1
ATOM 1034 N N . GLU A 1 134 ? -8.426 12.836 10.100 1.00 68.75 134 GLU A N 1
ATOM 1035 C CA . GLU A 1 134 ? -8.941 13.703 11.159 1.00 68.75 134 GLU A CA 1
ATOM 1036 C C . GLU A 1 134 ? -10.126 14.561 10.713 1.00 68.75 134 GLU A C 1
ATOM 1038 O O . GLU A 1 134 ? -11.080 14.697 11.477 1.00 68.75 134 GLU A O 1
ATOM 1043 N N . HIS A 1 135 ? -10.096 15.143 9.517 1.00 68.81 135 HIS A N 1
ATOM 1044 C CA . HIS A 1 135 ? -11.205 15.953 9.027 1.00 68.81 135 HIS A CA 1
ATOM 1045 C C . HIS A 1 135 ? -12.423 15.105 8.684 1.00 68.81 135 HIS A C 1
ATOM 1047 O O . HIS A 1 135 ? -13.519 15.428 9.147 1.00 68.81 135 HIS A O 1
ATOM 1053 N N . TYR A 1 136 ? -12.241 14.003 7.951 1.00 67.25 136 TYR A N 1
ATOM 1054 C CA . TYR A 1 136 ? -13.334 13.078 7.653 1.00 67.25 136 TYR A CA 1
ATOM 1055 C C . TYR A 1 136 ? -14.017 12.609 8.949 1.00 67.25 136 TYR A C 1
ATOM 1057 O O . TYR A 1 136 ? -15.239 12.686 9.111 1.00 67.25 136 TYR A O 1
ATOM 1065 N N . LEU A 1 137 ? -13.211 12.238 9.950 1.00 70.00 137 LEU A N 1
ATOM 1066 C CA . LEU A 1 137 ? -13.707 11.835 11.260 1.00 70.00 137 LEU A CA 1
ATOM 1067 C C . LEU A 1 137 ? -14.344 12.995 12.043 1.00 70.00 137 LEU A C 1
ATOM 1069 O O . LEU A 1 137 ? -15.319 12.760 12.749 1.00 70.00 137 LEU A O 1
ATOM 1073 N N . ARG A 1 138 ? -13.874 14.248 11.933 1.00 68.38 138 ARG A N 1
ATOM 1074 C CA . ARG A 1 138 ? -14.507 15.409 12.607 1.00 68.38 138 ARG A CA 1
ATOM 1075 C C . ARG A 1 138 ? -15.968 15.599 12.190 1.00 68.38 138 ARG A C 1
ATOM 1077 O O . ARG A 1 138 ? -16.774 16.025 13.019 1.00 68.38 138 ARG A O 1
ATOM 1084 N N . GLY A 1 139 ? -16.310 15.293 10.939 1.00 68.69 139 GLY A N 1
ATOM 1085 C CA . GLY A 1 139 ? -17.680 15.368 10.430 1.00 68.69 139 GLY A CA 1
ATOM 1086 C C . GLY A 1 139 ? -18.587 14.239 10.928 1.00 68.69 139 GLY A C 1
ATOM 1087 O O . GLY A 1 139 ? -19.786 14.458 11.118 1.00 68.69 139 GLY A O 1
ATOM 1088 N N . HIS A 1 140 ? -18.016 13.063 11.196 1.00 81.00 140 HIS A N 1
ATOM 1089 C CA . HIS A 1 140 ? -18.764 11.831 11.418 1.00 81.00 140 HIS A CA 1
ATOM 1090 C C . HIS A 1 140 ? -19.576 11.843 12.739 1.00 81.00 140 HIS A C 1
ATOM 1092 O O . HIS A 1 140 ? -18.996 12.046 13.813 1.00 81.00 140 HIS A O 1
ATOM 1098 N N . PRO A 1 141 ? -20.900 11.562 12.718 1.00 83.88 141 PRO A N 1
ATOM 1099 C CA . PRO A 1 141 ? -21.764 11.616 13.905 1.00 83.88 141 PRO A CA 1
ATOM 1100 C C . PRO A 1 141 ? -21.252 10.797 15.098 1.00 83.88 141 PRO A C 1
ATOM 1102 O O . PRO A 1 141 ? -21.191 11.318 16.210 1.00 83.88 141 PRO A O 1
ATOM 1105 N N . LEU A 1 142 ? -20.788 9.560 14.866 1.00 85.06 142 LEU A N 1
ATOM 1106 C CA . LEU A 1 142 ? -20.230 8.718 15.937 1.00 85.06 142 LEU A CA 1
ATOM 1107 C C . LEU A 1 142 ? -18.961 9.291 16.575 1.00 85.06 142 LEU A C 1
ATOM 1109 O O . LEU A 1 142 ? -18.748 9.113 17.768 1.00 85.06 142 LEU A O 1
ATOM 1113 N N . VAL A 1 143 ? -18.114 9.985 15.811 1.00 82.50 143 VAL A N 1
ATOM 1114 C CA . VAL A 1 143 ? -16.885 10.585 16.353 1.00 82.50 143 VAL A CA 1
ATOM 1115 C C . VAL A 1 143 ? -17.237 11.791 17.217 1.00 82.50 143 VAL A C 1
ATOM 1117 O O . VAL A 1 143 ? -16.649 11.975 18.283 1.00 82.50 143 VAL A O 1
ATOM 1120 N N . LYS A 1 144 ? -18.226 12.590 16.795 1.00 85.62 144 LYS A N 1
ATOM 1121 C CA . LYS A 1 144 ? -18.775 13.684 17.608 1.00 85.62 144 LYS A CA 1
ATOM 1122 C C . LYS A 1 144 ? -19.378 13.152 18.908 1.00 85.62 144 LYS A C 1
ATOM 1124 O O . LYS A 1 144 ? -19.107 13.700 19.973 1.00 85.62 144 LYS A O 1
ATOM 1129 N N . GLU A 1 145 ? -20.144 12.066 18.835 1.00 88.06 145 GLU A N 1
ATOM 1130 C CA . GLU A 1 145 ? -20.747 11.434 20.010 1.00 88.06 145 GLU A CA 1
ATOM 1131 C C . GLU A 1 145 ? -19.697 10.828 20.950 1.00 88.06 145 GLU A C 1
ATOM 1133 O O . GLU A 1 145 ? -19.777 11.024 22.162 1.00 88.06 145 GLU A O 1
ATOM 1138 N N . TYR A 1 146 ? -18.668 10.173 20.403 1.00 87.25 146 TYR A N 1
ATOM 1139 C CA . TYR A 1 146 ? -17.537 9.658 21.173 1.00 87.25 146 TYR A CA 1
ATOM 1140 C C . TYR A 1 146 ? -16.794 10.781 21.901 1.00 87.25 146 TYR A C 1
ATOM 1142 O O . TYR A 1 146 ? -16.583 10.683 23.108 1.00 87.25 146 TYR A O 1
ATOM 1150 N N . LYS A 1 147 ? -16.454 11.878 21.209 1.00 86.25 147 LYS A N 1
ATOM 1151 C CA . LYS A 1 147 ? -15.807 13.049 21.828 1.00 86.25 147 LYS A CA 1
ATOM 1152 C C . LYS A 1 147 ? -16.656 13.642 22.949 1.00 86.25 147 LYS A C 1
ATOM 1154 O O . LYS A 1 147 ? -16.155 13.818 24.054 1.00 86.25 147 LYS A O 1
ATOM 1159 N N . LYS A 1 148 ? -17.952 13.844 22.702 1.00 90.06 148 LYS A N 1
ATOM 1160 C CA . LYS A 1 148 ? -18.889 14.348 23.712 1.00 90.06 148 LYS A CA 1
ATOM 1161 C C . LYS A 1 148 ? -18.985 13.414 24.924 1.00 90.06 148 LYS A C 1
ATOM 1163 O O . LYS A 1 148 ? -19.035 13.881 26.056 1.00 90.06 148 LYS A O 1
ATOM 1168 N N . ALA A 1 149 ? -18.993 12.097 24.714 1.00 89.31 149 ALA A N 1
ATOM 1169 C CA . ALA A 1 149 ? -18.999 11.123 25.804 1.00 89.31 149 ALA A CA 1
ATOM 1170 C C . ALA A 1 149 ? -17.700 11.159 26.628 1.00 89.31 149 ALA A C 1
ATOM 1172 O O . ALA A 1 149 ? -17.763 11.007 27.846 1.00 89.31 149 ALA A O 1
ATOM 1173 N N . VAL A 1 150 ? -16.544 11.391 25.994 1.00 89.75 150 VAL A N 1
ATOM 1174 C CA . VAL A 1 150 ? -15.263 11.601 26.692 1.00 89.75 150 VAL A CA 1
ATOM 1175 C C . VAL A 1 150 ? -15.300 12.888 27.519 1.00 89.75 150 VAL A C 1
ATOM 1177 O O . VAL A 1 150 ? -14.998 12.843 28.708 1.00 89.75 150 VAL A O 1
ATOM 1180 N N . GLU A 1 151 ? -15.723 14.007 26.925 1.00 91.56 151 GLU A N 1
ATOM 1181 C CA . GLU A 1 151 ? -15.818 15.319 27.591 1.00 91.56 151 GLU A CA 1
ATOM 1182 C C . GLU A 1 151 ? -16.776 15.300 28.791 1.00 91.56 151 GLU A C 1
ATOM 1184 O O . GLU A 1 151 ? -16.481 15.874 29.835 1.00 91.56 151 GLU A O 1
ATOM 1189 N N . LEU A 1 152 ? -17.902 14.591 28.672 1.00 93.94 152 LEU A N 1
ATOM 1190 C CA . LEU A 1 152 ? -18.891 14.431 29.743 1.00 93.94 152 LEU A CA 1
ATOM 1191 C C . LEU A 1 152 ? -18.532 13.327 30.756 1.00 93.94 152 LEU A C 1
ATOM 1193 O O . LEU A 1 152 ? -19.354 13.002 31.613 1.00 93.94 152 LEU A O 1
ATOM 1197 N N . GLY A 1 153 ? -17.360 12.690 30.643 1.00 90.62 153 GLY A N 1
ATOM 1198 C CA . GLY A 1 153 ? -16.934 11.615 31.548 1.00 90.62 153 GLY A CA 1
ATOM 1199 C C . GLY A 1 153 ? -17.803 10.349 31.486 1.00 90.62 153 GLY A C 1
ATOM 1200 O O . GLY A 1 153 ? -17.804 9.540 32.414 1.00 90.62 153 GLY A O 1
ATOM 1201 N N . GLN A 1 154 ? -18.547 10.134 30.396 1.00 92.69 154 GLN A N 1
ATOM 1202 C CA . GLN A 1 154 ? -19.467 9.006 30.202 1.00 92.69 154 GLN A CA 1
ATOM 1203 C C . GLN A 1 154 ? -18.724 7.721 29.794 1.00 92.69 154 GLN A C 1
ATOM 1205 O O . GLN A 1 154 ? -19.067 7.069 28.805 1.00 92.69 154 GLN A O 1
ATOM 1210 N N . LEU A 1 155 ? -17.717 7.320 30.578 1.00 87.19 155 LEU A N 1
ATOM 1211 C CA . LEU A 1 155 ? -16.800 6.212 30.272 1.00 87.19 155 LEU A CA 1
ATOM 1212 C C . LEU A 1 155 ? -17.519 4.892 29.941 1.00 87.19 155 LEU A C 1
ATOM 1214 O O . LEU A 1 155 ? -17.073 4.149 29.073 1.00 87.19 155 LEU A O 1
ATOM 1218 N N . ARG A 1 156 ? -18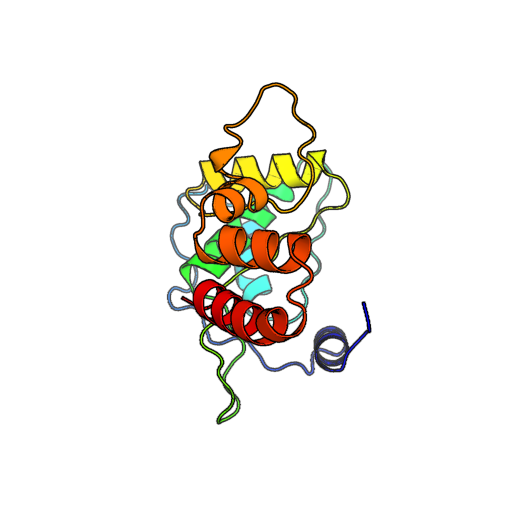.678 4.629 30.563 1.00 89.62 156 ARG A N 1
ATOM 1219 C CA . ARG A 1 156 ? -19.494 3.423 30.314 1.00 89.62 156 ARG A CA 1
ATOM 1220 C C . ARG A 1 156 ? -20.020 3.316 28.877 1.00 89.62 156 ARG A C 1
ATOM 1222 O O . ARG A 1 156 ? -20.302 2.213 28.423 1.00 89.62 156 ARG A O 1
ATOM 1229 N N . ARG A 1 157 ? -20.158 4.437 28.158 1.00 86.44 157 ARG A N 1
ATOM 1230 C CA . ARG A 1 157 ? -20.646 4.469 26.768 1.00 86.44 157 ARG A CA 1
ATOM 1231 C C . ARG A 1 157 ? -19.531 4.270 25.742 1.00 86.44 157 ARG A C 1
ATOM 1233 O O . ARG A 1 157 ? -19.813 3.848 24.622 1.00 86.44 157 ARG A O 1
ATOM 1240 N N . LEU A 1 158 ? -18.277 4.541 26.115 1.00 86.81 158 LEU A N 1
ATOM 1241 C CA . LEU A 1 158 ? -17.137 4.508 25.194 1.00 86.81 158 LEU A CA 1
ATOM 1242 C C . LEU A 1 158 ? -16.916 3.141 24.528 1.00 86.81 158 LEU A C 1
ATOM 1244 O O . LEU A 1 158 ? -16.687 3.139 23.320 1.00 86.81 158 LEU A O 1
ATOM 1248 N N . PRO A 1 159 ? -17.036 1.987 25.221 1.00 86.94 159 PRO A N 1
ATOM 1249 C CA . PRO A 1 159 ? -16.882 0.684 24.573 1.00 86.94 159 PRO A CA 1
ATOM 1250 C C . PRO A 1 159 ? -17.925 0.443 23.476 1.00 86.94 159 PRO A C 1
ATOM 1252 O O . PRO A 1 159 ? -17.587 -0.035 22.398 1.00 86.94 159 PRO A O 1
ATOM 1255 N N . GLY A 1 160 ? -19.186 0.822 23.715 1.00 86.44 160 GLY A N 1
ATOM 1256 C CA . GLY A 1 160 ? -20.260 0.673 22.729 1.00 86.44 160 GLY A CA 1
ATOM 1257 C C . GLY A 1 160 ? -20.042 1.549 21.496 1.00 86.44 160 GLY A C 1
ATOM 1258 O O . GLY A 1 160 ? -20.151 1.069 20.369 1.00 86.44 160 GLY A O 1
ATOM 1259 N N . LEU A 1 161 ? -19.653 2.810 21.710 1.00 84.81 161 LEU A N 1
ATOM 1260 C CA . LEU A 1 161 ? -19.323 3.739 20.628 1.00 84.81 161 LEU A CA 1
ATOM 1261 C C . LEU A 1 161 ? -18.086 3.279 19.842 1.00 84.81 161 LEU A C 1
ATOM 1263 O O . LEU A 1 161 ? -18.080 3.366 18.618 1.00 84.81 161 LEU A O 1
ATOM 1267 N N . ARG A 1 162 ? -17.075 2.717 20.519 1.00 78.50 162 ARG A N 1
ATOM 1268 C CA . ARG A 1 162 ? -15.891 2.115 19.883 1.00 78.50 162 ARG A CA 1
ATOM 1269 C C . ARG A 1 162 ? -16.290 0.982 18.937 1.00 78.50 162 ARG A C 1
ATOM 1271 O O . ARG A 1 162 ? -15.920 1.018 17.773 1.00 78.50 162 ARG A O 1
ATOM 1278 N N . VAL A 1 163 ? -17.117 0.042 19.400 1.00 80.62 163 VAL A N 1
ATOM 1279 C CA . VAL A 1 163 ? -17.606 -1.078 18.576 1.00 80.62 163 VAL A CA 1
ATOM 1280 C C . VAL A 1 163 ? -18.403 -0.584 17.367 1.00 80.62 163 VAL A C 1
ATOM 1282 O O . VAL A 1 163 ? -18.303 -1.149 16.280 1.00 80.62 163 VAL A O 1
ATOM 1285 N N . GLN A 1 164 ? -19.213 0.463 17.529 1.00 80.69 164 GLN A N 1
ATOM 1286 C CA . GLN A 1 164 ? -19.943 1.061 16.410 1.00 80.69 164 GLN A CA 1
ATOM 1287 C C . GLN A 1 164 ? -19.003 1.747 15.411 1.00 80.69 164 GLN A C 1
ATOM 1289 O O . GLN A 1 164 ? -19.196 1.595 14.208 1.00 80.69 164 GLN A O 1
ATOM 1294 N N . MET A 1 165 ? -17.972 2.450 15.886 1.00 74.62 165 MET A N 1
ATOM 1295 C CA . MET A 1 165 ? -16.944 3.042 15.026 1.00 74.62 165 MET A CA 1
ATOM 1296 C C . MET A 1 165 ? -16.162 1.973 14.261 1.00 74.62 165 MET A C 1
ATOM 1298 O O . MET A 1 165 ? -15.970 2.126 13.058 1.00 74.62 165 MET A O 1
ATOM 1302 N N . ASP A 1 166 ? -15.788 0.875 14.920 1.00 67.50 166 ASP A N 1
ATOM 1303 C CA . ASP A 1 166 ? -15.108 -0.249 14.274 1.00 67.50 166 ASP A CA 1
ATOM 1304 C C . ASP A 1 166 ? -15.984 -0.844 13.162 1.00 67.50 166 ASP A C 1
ATOM 1306 O O . ASP A 1 166 ? -15.492 -1.117 12.076 1.00 67.50 166 ASP A O 1
ATOM 1310 N N . LYS A 1 167 ? -17.304 -0.960 13.371 1.00 67.75 167 LYS A N 1
ATOM 1311 C CA . LYS A 1 167 ? -18.243 -1.425 12.332 1.00 67.75 167 LYS A CA 1
ATOM 1312 C C . LYS A 1 167 ? -18.328 -0.494 11.123 1.00 67.75 167 LYS A C 1
ATOM 1314 O O . LYS A 1 167 ? -18.496 -0.985 10.014 1.00 67.75 167 LYS A O 1
ATOM 1319 N N . ILE A 1 168 ? -18.237 0.821 11.319 1.00 64.69 168 ILE A N 1
ATOM 1320 C CA . ILE A 1 168 ? -18.257 1.787 10.209 1.00 64.69 168 ILE A CA 1
ATOM 1321 C C . ILE A 1 168 ? -16.922 1.809 9.483 1.00 64.69 168 ILE A C 1
ATOM 1323 O O . ILE A 1 168 ? -16.907 1.858 8.263 1.00 64.69 168 ILE A O 1
ATOM 1327 N N . ALA A 1 169 ? -15.810 1.682 10.206 1.00 53.91 169 ALA A N 1
ATOM 1328 C CA . ALA A 1 169 ? -14.503 1.509 9.590 1.00 53.91 169 ALA A CA 1
ATOM 1329 C C . ALA A 1 169 ? -14.406 0.209 8.773 1.00 53.91 169 ALA A C 1
ATOM 1331 O O . ALA A 1 169 ? -13.418 0.040 8.069 1.00 53.91 169 ALA A O 1
ATOM 1332 N N . VAL A 1 170 ? -15.381 -0.704 8.876 1.00 45.69 170 VAL A N 1
ATOM 1333 C CA . VAL A 1 170 ? -15.438 -1.981 8.152 1.00 45.69 170 VAL A CA 1
ATOM 1334 C C . VAL A 1 170 ? -16.341 -1.953 6.907 1.00 45.69 170 VAL A C 1
ATOM 1336 O O . VAL A 1 170 ? -16.236 -2.846 6.067 1.00 45.69 170 VAL A O 1
ATOM 1339 N N . ASN A 1 171 ? -17.209 -0.947 6.768 1.00 37.34 171 ASN A N 1
ATOM 1340 C CA . ASN A 1 171 ? -18.019 -0.731 5.561 1.00 37.34 171 ASN A CA 1
ATOM 1341 C C . ASN A 1 171 ? -17.329 0.241 4.598 1.00 37.34 171 ASN A C 1
ATOM 1343 O O . ASN A 1 171 ? -17.754 0.247 3.424 1.00 37.34 171 ASN A O 1
#

pLDDT: mean 81.09, std 13.81, range [37.34, 95.75]

InterPro domains:
  IPR027417 P-loop containing nucleoside triphosphate hydrolase [G3DSA:3.40.50.300] (3-154)
  IPR027417 P-loop containing nucleoside triphosphate hydrolase [SSF52540] (7-115)
  IPR041677 DNA2/NAM7 helicase, helicase domain [PF13086] (32-134)
  IPR045055 DNA2/NAM7-like helicase [PTHR10887] (32-132)